Protein AF-A0A7C4T066-F1 (afdb_monomer_lite)

Structure (mmCIF, N/CA/C/O backbone):
data_AF-A0A7C4T066-F1
#
_entry.id   AF-A0A7C4T066-F1
#
loop_
_atom_site.group_PDB
_atom_site.id
_atom_site.type_symbol
_atom_site.label_atom_id
_atom_site.label_alt_id
_atom_site.label_comp_id
_atom_site.label_asym_id
_atom_site.label_entity_id
_atom_site.label_seq_id
_atom_site.pdbx_PDB_ins_code
_atom_site.Cartn_x
_atom_site.Cartn_y
_atom_site.Cartn_z
_atom_site.occupancy
_atom_site.B_iso_or_equiv
_atom_site.auth_seq_id
_atom_site.auth_comp_id
_atom_site.auth_asym_id
_atom_site.auth_atom_id
_atom_site.pdbx_PDB_model_num
ATOM 1 N N . MET A 1 1 ? 9.808 -22.667 -12.688 1.00 82.88 1 MET A N 1
ATOM 2 C CA . MET A 1 1 ? 8.478 -22.726 -12.038 1.00 82.88 1 MET A CA 1
ATOM 3 C C . MET A 1 1 ? 8.589 -22.394 -10.553 1.00 82.88 1 MET A C 1
ATOM 5 O O . MET A 1 1 ? 8.079 -21.355 -10.167 1.00 82.88 1 MET A O 1
ATOM 9 N N . LEU A 1 2 ? 9.329 -23.169 -9.747 1.00 93.06 2 LEU A N 1
ATOM 10 C CA . LEU A 1 2 ? 9.502 -22.881 -8.310 1.00 93.06 2 LEU A CA 1
ATOM 11 C C . LEU A 1 2 ? 10.137 -21.504 -8.022 1.00 93.06 2 LEU A C 1
ATOM 13 O O . LEU A 1 2 ? 9.656 -20.776 -7.161 1.00 93.06 2 LEU A O 1
ATOM 17 N N . SER A 1 3 ? 11.167 -21.116 -8.782 1.00 89.56 3 SER A N 1
ATOM 18 C CA . SER A 1 3 ? 11.826 -19.805 -8.658 1.00 89.56 3 SER A CA 1
ATOM 19 C C . SER A 1 3 ? 10.872 -18.626 -8.875 1.00 89.56 3 SER A C 1
ATOM 21 O O . SER A 1 3 ? 10.907 -17.664 -8.117 1.00 89.56 3 SER A O 1
ATOM 23 N N . PHE A 1 4 ? 9.987 -18.731 -9.869 1.00 91.25 4 PHE A N 1
ATOM 24 C CA . PHE A 1 4 ? 8.969 -17.724 -10.160 1.00 91.25 4 PHE A CA 1
ATOM 25 C C . PHE A 1 4 ? 7.966 -17.597 -9.012 1.00 91.25 4 PHE A C 1
ATOM 27 O O . PHE A 1 4 ? 7.742 -16.498 -8.528 1.00 91.25 4 PHE A O 1
ATOM 34 N N . MET A 1 5 ? 7.430 -18.716 -8.512 1.00 92.88 5 MET A N 1
ATOM 35 C CA . MET A 1 5 ? 6.486 -18.699 -7.386 1.00 92.88 5 MET A CA 1
ATOM 36 C C . MET A 1 5 ? 7.113 -18.082 -6.132 1.00 92.88 5 MET A C 1
ATOM 38 O O . MET A 1 5 ? 6.481 -17.265 -5.469 1.00 92.88 5 MET A O 1
ATOM 42 N N . MET A 1 6 ? 8.372 -18.426 -5.840 1.00 93.75 6 MET A N 1
ATOM 43 C CA . MET A 1 6 ? 9.122 -17.830 -4.732 1.00 93.75 6 MET A CA 1
ATOM 44 C C . MET A 1 6 ? 9.294 -16.319 -4.913 1.00 93.75 6 MET A C 1
ATOM 46 O O . MET A 1 6 ? 9.054 -15.568 -3.974 1.00 93.75 6 MET A O 1
ATOM 50 N N . GLN A 1 7 ? 9.659 -15.857 -6.112 1.00 89.44 7 GLN A N 1
ATOM 51 C CA . GLN A 1 7 ? 9.761 -14.425 -6.404 1.00 89.44 7 GLN A CA 1
ATOM 52 C C . GLN A 1 7 ? 8.419 -13.714 -6.252 1.00 89.44 7 GLN A C 1
ATOM 54 O O . GLN A 1 7 ? 8.369 -12.679 -5.598 1.00 89.44 7 GLN A O 1
ATOM 59 N N . THR A 1 8 ? 7.333 -14.274 -6.789 1.00 88.69 8 THR A N 1
ATOM 60 C CA . THR A 1 8 ? 5.991 -13.702 -6.637 1.00 88.69 8 THR A CA 1
ATOM 61 C C . THR A 1 8 ? 5.625 -13.566 -5.164 1.00 88.69 8 THR A C 1
ATOM 63 O O . THR A 1 8 ? 5.229 -12.488 -4.743 1.00 88.69 8 THR A O 1
ATOM 66 N N . VAL A 1 9 ? 5.833 -14.612 -4.357 1.00 90.62 9 VAL A N 1
ATOM 67 C CA . VAL A 1 9 ? 5.561 -14.566 -2.913 1.00 90.62 9 VAL A CA 1
ATOM 68 C C . VAL A 1 9 ? 6.396 -13.488 -2.226 1.00 90.62 9 VAL A C 1
ATOM 70 O O . VAL A 1 9 ? 5.839 -12.700 -1.470 1.00 90.62 9 VAL A O 1
ATOM 73 N N . LEU A 1 10 ? 7.703 -13.419 -2.495 1.00 89.75 10 LEU A N 1
ATOM 74 C CA . LEU A 1 10 ? 8.602 -12.448 -1.863 1.00 89.75 10 LEU A CA 1
ATOM 75 C C . LEU A 1 10 ? 8.262 -11.001 -2.245 1.00 89.75 10 LEU A C 1
ATOM 77 O O . LEU A 1 10 ? 8.218 -10.129 -1.377 1.00 89.75 10 LEU A O 1
ATOM 81 N N . ILE A 1 11 ? 7.984 -10.750 -3.526 1.00 85.94 11 ILE A N 1
ATOM 82 C CA . ILE A 1 11 ? 7.606 -9.424 -4.024 1.00 85.94 11 ILE A CA 1
ATOM 83 C C . ILE A 1 11 ? 6.249 -9.022 -3.437 1.00 85.94 11 ILE A C 1
ATOM 85 O O . ILE A 1 11 ? 6.131 -7.931 -2.882 1.00 85.94 11 ILE A O 1
ATOM 89 N N . SER A 1 12 ? 5.250 -9.909 -3.454 1.00 84.44 12 SER A N 1
ATOM 90 C CA . SER A 1 12 ? 3.942 -9.644 -2.845 1.00 84.44 12 SER A CA 1
ATOM 91 C C . SER A 1 12 ? 4.036 -9.416 -1.333 1.00 84.44 12 SER A C 1
ATOM 93 O O . SER A 1 12 ? 3.380 -8.510 -0.821 1.00 84.44 12 SER A O 1
ATOM 95 N N . LEU A 1 13 ? 4.881 -10.169 -0.616 1.00 83.06 13 LEU A N 1
ATOM 96 C CA . LEU A 1 13 ? 5.118 -9.952 0.816 1.00 83.06 13 LEU A CA 1
ATOM 97 C C . LEU A 1 13 ? 5.634 -8.536 1.086 1.00 83.06 13 LEU A C 1
ATOM 99 O O . LEU A 1 13 ? 5.164 -7.892 2.019 1.00 83.06 13 LEU A O 1
ATOM 103 N N . SER A 1 14 ? 6.566 -8.045 0.262 1.00 81.12 14 SER A N 1
ATOM 104 C CA . SER A 1 14 ? 7.140 -6.704 0.429 1.00 81.12 14 SER A CA 1
ATOM 105 C C . SER A 1 14 ? 6.083 -5.596 0.349 1.00 81.12 14 SER A C 1
ATOM 107 O O . SER A 1 14 ? 6.146 -4.641 1.119 1.00 81.12 14 SER A O 1
ATOM 109 N N . GLY A 1 15 ? 5.084 -5.756 -0.527 1.00 76.56 15 GLY A N 1
ATOM 110 C CA . GLY A 1 15 ? 3.983 -4.805 -0.674 1.00 76.56 15 GLY A CA 1
ATOM 111 C C . GLY A 1 15 ? 2.956 -4.911 0.455 1.00 76.56 15 GLY A C 1
ATOM 112 O O . GLY A 1 15 ? 2.585 -3.904 1.053 1.00 76.56 15 GLY A O 1
ATOM 113 N N . VAL A 1 16 ? 2.521 -6.132 0.790 1.00 76.31 16 VAL A N 1
ATOM 114 C CA . VAL A 1 16 ? 1.438 -6.371 1.767 1.00 76.31 16 VAL A CA 1
ATOM 115 C C . VAL A 1 16 ? 1.884 -6.133 3.212 1.00 76.31 16 VAL A C 1
ATOM 117 O O . VAL A 1 16 ? 1.076 -5.725 4.045 1.00 76.31 16 VAL A O 1
ATOM 120 N N . MET A 1 17 ? 3.157 -6.378 3.536 1.00 74.94 17 MET A N 1
ATOM 121 C CA . MET A 1 17 ? 3.663 -6.255 4.907 1.00 74.94 17 MET A CA 1
ATOM 122 C C . MET A 1 17 ? 4.050 -4.831 5.311 1.00 74.94 17 MET A C 1
ATOM 124 O O . MET A 1 17 ? 4.407 -4.634 6.468 1.00 74.94 17 MET A O 1
ATOM 128 N N . SER A 1 18 ? 3.975 -3.843 4.414 1.00 72.69 18 SER A N 1
ATOM 129 C CA . SER A 1 18 ? 4.257 -2.445 4.752 1.00 72.69 18 SER A CA 1
ATOM 130 C C . SER A 1 18 ? 3.141 -1.864 5.637 1.00 72.69 18 SER A C 1
ATOM 132 O O . SER A 1 18 ? 2.017 -1.668 5.158 1.00 72.69 18 SER A O 1
ATOM 134 N N . PRO A 1 19 ? 3.390 -1.602 6.937 1.00 67.56 19 PRO A N 1
ATOM 135 C CA . PRO A 1 19 ? 2.366 -1.058 7.813 1.00 67.56 19 PRO A CA 1
ATOM 136 C C . PRO A 1 19 ? 2.124 0.413 7.465 1.00 67.56 19 PRO A C 1
ATOM 138 O O . PRO A 1 19 ? 3.047 1.224 7.447 1.00 67.56 19 PRO A O 1
ATOM 141 N N . GLY A 1 20 ? 0.867 0.773 7.210 1.00 74.06 20 GLY A N 1
ATOM 142 C CA . GLY A 1 20 ? 0.500 2.142 6.853 1.00 74.06 20 GLY A CA 1
ATOM 143 C C . GLY A 1 20 ? -0.937 2.496 7.217 1.00 74.06 20 GLY A C 1
ATOM 144 O O . GLY A 1 20 ? -1.598 1.806 7.996 1.00 74.06 20 GLY A O 1
ATOM 145 N N . ALA A 1 21 ? -1.446 3.578 6.622 1.00 76.31 21 ALA A N 1
ATOM 146 C CA . ALA A 1 21 ? -2.792 4.078 6.899 1.00 76.31 21 ALA A CA 1
ATOM 147 C C . ALA A 1 21 ? -3.889 3.041 6.596 1.00 76.31 21 ALA A C 1
ATOM 149 O O . ALA A 1 21 ? -4.853 2.935 7.353 1.00 76.31 21 ALA A O 1
ATOM 150 N N . VAL A 1 22 ? -3.726 2.245 5.529 1.00 81.56 22 VAL A N 1
ATOM 151 C CA . VAL A 1 22 ? -4.659 1.159 5.183 1.00 81.56 22 VAL A CA 1
ATOM 152 C C . VAL A 1 22 ? -4.707 0.125 6.308 1.00 81.56 22 VAL A C 1
ATOM 154 O O . VAL A 1 22 ? -5.800 -0.176 6.769 1.00 81.56 22 VAL A O 1
ATOM 157 N N . THR A 1 23 ? -3.550 -0.328 6.809 1.00 82.50 23 THR A N 1
ATOM 158 C CA . THR A 1 23 ? -3.417 -1.282 7.928 1.00 82.50 23 THR A CA 1
ATOM 159 C C . THR A 1 23 ? -4.042 -0.757 9.225 1.00 82.50 23 THR A C 1
ATOM 161 O O . THR A 1 23 ? -4.749 -1.482 9.928 1.00 82.50 23 THR A O 1
ATOM 164 N N . ALA A 1 24 ? -3.822 0.523 9.542 1.00 81.31 24 ALA A N 1
ATOM 165 C CA . ALA A 1 24 ? -4.426 1.166 10.708 1.00 81.31 24 ALA A CA 1
ATOM 166 C C . ALA A 1 24 ? -5.958 1.247 10.580 1.00 81.31 24 ALA A C 1
ATOM 168 O O . ALA A 1 24 ? -6.689 0.942 11.525 1.00 81.31 24 ALA A O 1
ATOM 169 N N . ALA A 1 25 ? -6.462 1.599 9.395 1.00 79.94 25 ALA A N 1
ATOM 170 C CA . ALA A 1 25 ? -7.892 1.654 9.128 1.00 79.94 25 ALA A CA 1
ATOM 171 C C . ALA A 1 25 ? -8.560 0.273 9.195 1.00 79.94 25 ALA A C 1
ATOM 173 O O . ALA A 1 25 ? -9.675 0.167 9.716 1.00 79.94 25 ALA A O 1
ATOM 174 N N . THR A 1 26 ? -7.889 -0.788 8.734 1.00 84.88 26 THR A N 1
ATOM 175 C CA . THR A 1 26 ? -8.388 -2.164 8.863 1.00 84.88 26 THR A CA 1
ATOM 176 C C . THR A 1 26 ? -8.512 -2.604 10.309 1.00 84.88 26 THR A C 1
ATOM 178 O O . THR A 1 26 ? -9.521 -3.213 10.653 1.00 84.88 26 THR A O 1
ATOM 181 N N . LEU A 1 27 ? -7.541 -2.274 11.164 1.00 82.94 27 LEU A N 1
ATOM 182 C CA . LEU A 1 27 ? -7.606 -2.570 12.598 1.00 82.94 27 LEU A CA 1
ATOM 183 C C . LEU A 1 27 ? -8.785 -1.849 13.266 1.00 82.94 27 LEU A C 1
ATOM 185 O O . LEU A 1 27 ? -9.594 -2.474 13.953 1.00 82.94 27 LEU A O 1
ATOM 189 N N . VAL A 1 28 ? -8.929 -0.546 13.011 1.00 79.56 28 VAL A N 1
ATOM 190 C CA . VAL A 1 28 ? -9.977 0.281 13.629 1.00 79.56 28 VAL A CA 1
ATOM 191 C C . VAL A 1 28 ? -11.378 -0.128 13.169 1.00 79.56 28 VAL A C 1
ATOM 193 O O . VAL A 1 28 ? -12.291 -0.247 13.987 1.00 79.56 28 VAL A O 1
ATOM 196 N N . GLN A 1 29 ? -11.582 -0.345 11.868 1.00 81.56 29 GLN A N 1
ATOM 197 C CA . GLN A 1 29 ? -12.897 -0.732 11.347 1.00 81.56 29 GLN A CA 1
ATOM 198 C C . GLN A 1 29 ? -13.190 -2.220 11.542 1.00 81.56 29 GLN A C 1
ATOM 200 O O . GLN A 1 29 ? -14.351 -2.585 11.724 1.00 81.56 29 GLN A O 1
ATOM 205 N N . GLY A 1 30 ? -12.161 -3.069 11.581 1.00 84.56 30 GLY A N 1
ATOM 206 C CA . GLY A 1 30 ? -12.269 -4.494 11.896 1.00 84.56 30 GLY A CA 1
ATOM 207 C C . GLY A 1 30 ? -12.834 -4.747 13.291 1.00 84.56 30 GLY A C 1
ATOM 208 O O . GLY A 1 30 ? -13.663 -5.638 13.459 1.00 84.56 30 GLY A O 1
ATOM 209 N N . GLY A 1 31 ? -12.481 -3.899 14.264 1.00 80.81 31 GLY A N 1
ATOM 210 C CA . GLY A 1 31 ? -13.064 -3.936 15.609 1.00 80.81 31 GLY A CA 1
ATOM 211 C C . GLY A 1 31 ? -14.566 -3.618 15.654 1.00 80.81 31 GLY A C 1
ATOM 212 O O . GLY A 1 31 ? -15.244 -4.008 16.599 1.00 80.81 31 GLY A O 1
ATOM 213 N N . LYS A 1 32 ? -15.106 -2.941 14.631 1.00 79.25 32 LYS A N 1
ATOM 214 C CA . LYS A 1 32 ? -16.540 -2.612 14.515 1.00 79.25 32 LYS A CA 1
ATOM 215 C C . LYS A 1 32 ? -17.298 -3.574 13.600 1.00 79.25 32 LYS A C 1
ATOM 217 O O . LYS A 1 32 ? -18.487 -3.797 13.794 1.00 79.25 32 LYS A O 1
ATOM 222 N N . ASN A 1 33 ? -16.634 -4.119 12.583 1.00 81.75 33 ASN A N 1
ATOM 223 C CA . ASN A 1 33 ? -17.221 -5.038 11.617 1.00 81.75 33 ASN A CA 1
ATOM 224 C C . ASN A 1 33 ? -16.186 -6.081 11.182 1.00 81.75 33 ASN A C 1
ATOM 226 O O . ASN A 1 33 ? -15.184 -5.747 10.550 1.00 81.75 33 ASN A O 1
ATOM 230 N N . ARG A 1 34 ? -16.489 -7.364 11.421 1.00 88.19 34 ARG A N 1
ATOM 231 C CA . ARG A 1 34 ? -15.623 -8.505 11.071 1.00 88.19 34 ARG A CA 1
ATOM 232 C C . ARG A 1 34 ? -15.218 -8.569 9.593 1.00 88.19 34 ARG A C 1
ATOM 234 O O . ARG A 1 34 ? -14.219 -9.196 9.265 1.00 88.19 34 ARG A O 1
ATOM 241 N N . TRP A 1 35 ? -16.000 -7.959 8.702 1.00 89.56 35 TRP A N 1
ATOM 242 C CA . TRP A 1 35 ? -15.760 -7.957 7.259 1.00 89.56 35 TRP A CA 1
ATOM 243 C C . TRP A 1 35 ? -15.087 -6.680 6.755 1.00 89.56 35 TRP A C 1
ATOM 245 O O . TRP A 1 35 ? -14.822 -6.571 5.560 1.00 89.56 35 TRP A O 1
ATOM 255 N N . ALA A 1 36 ? -14.805 -5.705 7.627 1.00 86.94 36 ALA A N 1
ATOM 256 C CA . ALA A 1 36 ? -14.243 -4.419 7.219 1.00 86.94 36 ALA A CA 1
ATOM 257 C C . ALA A 1 36 ? -12.949 -4.571 6.410 1.00 86.94 36 ALA A C 1
ATOM 259 O O . ALA A 1 36 ? -12.759 -3.843 5.444 1.00 86.94 36 ALA A O 1
ATOM 260 N N . GLY A 1 37 ? -12.104 -5.554 6.739 1.00 87.94 37 GLY A N 1
ATOM 261 C CA . GLY A 1 37 ? -10.888 -5.823 5.971 1.00 87.94 37 GLY A CA 1
ATOM 262 C C . GLY A 1 37 ? -11.133 -6.298 4.546 1.00 87.94 37 GLY A C 1
ATOM 263 O O . GLY A 1 37 ? -10.483 -5.798 3.635 1.00 87.94 37 GLY A O 1
ATOM 264 N N . ALA A 1 38 ? -12.117 -7.171 4.327 1.00 92.69 38 ALA A N 1
ATOM 265 C CA . ALA A 1 38 ? -12.500 -7.588 2.977 1.00 92.69 38 ALA A CA 1
ATOM 266 C C . ALA A 1 38 ? -13.021 -6.391 2.164 1.00 92.69 38 ALA A C 1
ATOM 268 O O . ALA A 1 38 ? -12.636 -6.188 1.016 1.00 92.69 38 ALA A O 1
ATOM 269 N N . TRP A 1 39 ? -13.848 -5.550 2.785 1.00 92.69 39 TRP A N 1
ATOM 270 C CA . TRP A 1 39 ? -14.380 -4.351 2.142 1.00 92.69 39 TRP A CA 1
ATOM 271 C C . TRP A 1 39 ? -13.298 -3.302 1.839 1.00 92.69 39 TRP A C 1
ATOM 273 O O . TRP A 1 39 ? -13.320 -2.703 0.767 1.00 92.69 39 TRP A O 1
ATOM 283 N N . ILE A 1 40 ? -12.324 -3.108 2.733 1.00 90.19 40 ILE A N 1
ATOM 284 C CA . ILE A 1 40 ? -11.157 -2.244 2.492 1.00 90.19 40 ILE A CA 1
ATOM 285 C C . ILE A 1 40 ? -10.307 -2.796 1.344 1.00 90.19 40 ILE A C 1
ATOM 287 O O . ILE A 1 40 ? -9.900 -2.022 0.481 1.00 90.19 40 ILE A O 1
ATOM 291 N N . ALA A 1 41 ? -10.093 -4.114 1.286 1.00 90.88 41 ALA A N 1
ATOM 292 C CA . ALA A 1 41 ? -9.354 -4.758 0.201 1.00 90.88 41 ALA A CA 1
ATOM 293 C C . ALA A 1 41 ? -10.037 -4.564 -1.162 1.00 90.88 41 ALA A C 1
ATOM 295 O O . ALA A 1 41 ? -9.365 -4.266 -2.144 1.00 90.88 41 ALA A O 1
ATOM 296 N N . ILE A 1 42 ? -11.371 -4.638 -1.222 1.00 93.75 42 ILE A N 1
ATOM 297 C CA . ILE A 1 42 ? -12.126 -4.306 -2.441 1.00 93.75 42 ILE A CA 1
ATOM 298 C C . ILE A 1 42 ? -11.872 -2.848 -2.846 1.00 93.75 42 ILE A C 1
ATOM 300 O O . ILE A 1 42 ? -11.580 -2.571 -4.005 1.00 93.75 42 ILE A O 1
ATOM 304 N N . GLY A 1 43 ? -11.937 -1.915 -1.891 1.00 90.56 43 GLY A N 1
ATOM 305 C CA . GLY A 1 43 ? -11.633 -0.502 -2.129 1.00 90.56 43 GLY A CA 1
ATOM 306 C C . GLY A 1 43 ? -10.221 -0.262 -2.666 1.00 90.56 43 GLY A C 1
ATOM 307 O O . GLY A 1 43 ? -10.045 0.509 -3.606 1.00 90.56 43 GLY A O 1
ATOM 308 N N . HIS A 1 44 ? -9.231 -0.945 -2.088 1.00 91.56 44 HIS A N 1
ATOM 309 C CA . HIS A 1 44 ? -7.840 -0.934 -2.540 1.00 91.56 44 HIS A CA 1
ATOM 310 C C . HIS A 1 44 ? -7.714 -1.443 -3.982 1.00 91.56 44 HIS A C 1
ATOM 312 O O . HIS A 1 44 ? -7.168 -0.745 -4.836 1.00 91.56 44 HIS A O 1
ATOM 318 N N . GLY A 1 45 ? -8.319 -2.598 -4.276 1.00 90.69 45 GLY A N 1
ATOM 319 C CA . GLY A 1 45 ? -8.309 -3.213 -5.604 1.00 90.69 45 GLY A CA 1
ATOM 320 C C . GLY A 1 45 ? -8.914 -2.326 -6.697 1.00 90.69 45 GLY A C 1
ATOM 321 O O . GLY A 1 45 ? -8.438 -2.336 -7.828 1.00 90.69 45 GLY A O 1
ATOM 322 N N . ILE A 1 46 ? -9.916 -1.498 -6.373 1.00 93.75 46 ILE A N 1
ATOM 323 C CA . ILE A 1 46 ? -10.492 -0.543 -7.338 1.00 93.75 46 ILE A CA 1
ATOM 324 C C . ILE A 1 46 ? -9.466 0.507 -7.791 1.00 93.75 46 ILE A C 1
ATOM 326 O O . ILE A 1 46 ? -9.558 0.987 -8.915 1.00 93.75 46 ILE A O 1
ATOM 330 N N . VAL A 1 47 ? -8.496 0.871 -6.949 1.00 90.12 47 VAL A N 1
ATOM 331 C CA . VAL A 1 47 ? -7.406 1.791 -7.324 1.00 90.12 47 VAL A CA 1
ATOM 332 C C . VAL A 1 47 ? -6.271 1.038 -8.010 1.00 90.12 47 VAL A C 1
ATOM 334 O O . VAL A 1 47 ? -5.709 1.513 -8.995 1.00 90.12 47 VAL A O 1
ATOM 337 N N . GLU A 1 48 ? -5.954 -0.148 -7.502 1.00 90.12 48 GLU A N 1
ATOM 338 C CA . GLU A 1 48 ? -4.856 -0.980 -7.983 1.00 90.12 48 GLU A CA 1
ATOM 339 C C . GLU A 1 48 ? -5.079 -1.483 -9.416 1.00 90.12 48 GLU A C 1
ATOM 341 O O . GLU A 1 48 ? -4.183 -1.385 -10.249 1.00 90.12 48 GLU A O 1
ATOM 346 N N . ILE A 1 49 ? -6.279 -1.967 -9.747 1.00 91.19 49 ILE A N 1
ATOM 347 C CA . ILE A 1 49 ? -6.565 -2.54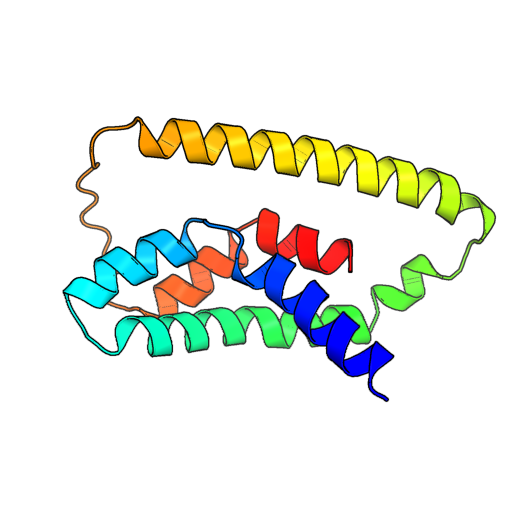7 -11.066 1.00 91.19 49 ILE A CA 1
ATOM 348 C C . ILE A 1 49 ? -6.362 -1.518 -12.199 1.00 91.19 49 ILE A C 1
ATOM 350 O O . ILE A 1 49 ? -5.604 -1.812 -13.126 1.00 91.19 49 ILE A O 1
ATOM 354 N N . PRO A 1 50 ? -6.951 -0.303 -12.161 1.00 87.50 50 PRO A N 1
ATOM 355 C CA . PRO A 1 50 ? -6.669 0.732 -13.156 1.00 87.50 50 PRO A CA 1
ATOM 356 C C . PRO A 1 50 ? -5.190 1.121 -13.227 1.00 87.50 50 PRO A C 1
ATOM 358 O O . PRO A 1 50 ? -4.680 1.343 -14.325 1.00 87.50 50 PRO A O 1
ATOM 361 N N . LEU A 1 51 ? -4.495 1.181 -12.084 1.00 84.38 51 LEU A N 1
ATOM 362 C CA . LEU A 1 51 ? -3.063 1.481 -12.035 1.00 84.38 51 LEU A CA 1
ATOM 363 C C . LEU A 1 51 ? -2.250 0.427 -12.799 1.00 84.38 51 LEU A C 1
ATOM 365 O O . LEU A 1 51 ? -1.415 0.788 -13.624 1.00 84.38 51 LEU A O 1
ATOM 369 N N . ILE A 1 52 ? -2.548 -0.861 -12.605 1.00 86.31 52 ILE A N 1
ATOM 370 C CA . ILE A 1 52 ? -1.925 -1.963 -13.350 1.00 86.31 52 ILE A CA 1
ATOM 371 C C . ILE A 1 52 ? -2.140 -1.790 -14.859 1.00 86.31 52 ILE A C 1
ATOM 373 O O . ILE A 1 52 ? -1.183 -1.868 -15.631 1.00 86.31 52 ILE A O 1
ATOM 377 N N . PHE A 1 53 ? -3.372 -1.510 -15.298 1.00 84.50 53 PHE A N 1
ATOM 378 C CA . PHE A 1 53 ? -3.658 -1.279 -16.719 1.00 84.50 53 PHE A CA 1
ATOM 379 C C . PHE A 1 53 ? -2.878 -0.083 -17.281 1.00 84.50 53 PHE A C 1
ATOM 381 O O . PHE A 1 53 ? -2.328 -0.183 -18.376 1.00 84.50 53 PHE A O 1
ATOM 388 N N . LEU A 1 54 ? -2.774 1.021 -16.536 1.00 82.56 54 LEU A N 1
ATOM 389 C CA . LEU A 1 54 ? -1.986 2.192 -16.940 1.00 82.56 54 LEU A CA 1
ATOM 390 C C . LEU A 1 54 ? -0.491 1.868 -17.089 1.00 82.56 54 LEU A C 1
ATOM 392 O O . LEU A 1 54 ? 0.144 2.305 -18.053 1.00 82.56 54 LEU A O 1
ATOM 396 N N . LEU A 1 55 ? 0.070 1.076 -16.170 1.00 78.19 55 LEU A N 1
ATOM 397 C CA . LEU A 1 55 ? 1.467 0.639 -16.234 1.00 78.19 55 LEU A CA 1
ATOM 398 C C . LEU A 1 55 ? 1.725 -0.254 -17.457 1.00 78.19 55 LEU A C 1
ATOM 400 O O . LEU A 1 55 ? 2.720 -0.054 -18.160 1.00 78.19 55 LEU A O 1
ATOM 404 N N . ILE A 1 56 ? 0.805 -1.179 -17.751 1.00 76.94 56 ILE A N 1
ATOM 405 C CA . ILE A 1 56 ? 0.885 -2.088 -18.905 1.00 76.94 56 ILE A CA 1
ATOM 406 C C . ILE A 1 56 ? 0.742 -1.330 -20.237 1.00 76.94 56 ILE A C 1
ATOM 408 O O . ILE A 1 56 ? 1.469 -1.626 -21.183 1.00 76.94 56 ILE A O 1
ATOM 412 N N . LEU A 1 57 ? -0.179 -0.362 -20.329 1.00 71.62 57 LEU A N 1
ATOM 413 C CA . LEU A 1 57 ? -0.566 0.281 -21.593 1.00 71.62 57 LEU A CA 1
ATOM 414 C C . LEU A 1 57 ? 0.388 1.378 -22.093 1.00 71.62 57 LEU A C 1
ATOM 416 O O . LEU A 1 57 ? 0.284 1.758 -23.258 1.00 71.62 57 LEU A O 1
ATOM 420 N N . GLY A 1 58 ? 1.315 1.900 -21.284 1.00 61.12 58 GLY A N 1
ATOM 421 C CA . GLY A 1 58 ? 2.174 2.981 -21.792 1.00 61.12 58 GLY A CA 1
ATOM 422 C C . GLY A 1 58 ? 3.297 3.507 -20.907 1.00 61.12 58 GLY A C 1
ATOM 423 O O . GLY A 1 58 ? 4.211 4.142 -21.431 1.00 61.12 58 GLY A O 1
ATOM 424 N N . LEU A 1 59 ? 3.310 3.239 -19.598 1.00 53.03 59 LEU A N 1
ATOM 425 C CA . LEU A 1 59 ? 4.426 3.712 -18.767 1.00 53.03 59 LEU A CA 1
ATOM 426 C C . LEU A 1 59 ? 5.679 2.831 -18.925 1.00 53.03 59 LEU A C 1
ATOM 428 O O . LEU A 1 59 ? 6.801 3.333 -18.891 1.00 53.03 59 LEU A O 1
ATOM 432 N N . GLY A 1 60 ? 5.501 1.534 -19.202 1.00 52.62 60 GLY A N 1
ATOM 433 C CA . GLY A 1 60 ? 6.609 0.604 -19.453 1.00 52.62 60 GLY A CA 1
ATOM 434 C C . GLY A 1 60 ? 7.353 0.814 -20.783 1.00 52.62 60 GLY A C 1
ATOM 435 O O . GLY A 1 60 ? 8.508 0.403 -20.906 1.00 52.62 60 GLY A O 1
ATOM 436 N N . THR A 1 61 ? 6.732 1.452 -21.781 1.00 50.91 61 THR A N 1
ATOM 437 C CA . THR A 1 61 ? 7.341 1.730 -23.098 1.00 50.91 61 THR A CA 1
ATOM 438 C C . THR A 1 61 ? 8.093 3.060 -23.134 1.00 50.91 61 THR A C 1
ATOM 440 O O . THR A 1 61 ? 9.143 3.129 -23.773 1.00 50.91 61 THR A O 1
ATOM 443 N N . LEU A 1 62 ? 7.650 4.075 -22.382 1.00 51.22 62 LEU A N 1
ATOM 444 C CA . LEU A 1 62 ? 8.389 5.337 -22.212 1.00 51.22 62 LEU A CA 1
ATOM 445 C C . LEU A 1 62 ? 9.742 5.146 -21.496 1.00 51.22 62 LEU A C 1
ATOM 447 O O . LEU A 1 62 ? 10.672 5.912 -21.725 1.00 51.22 62 LEU A O 1
ATOM 451 N N . LEU A 1 63 ? 9.883 4.087 -20.690 1.00 51.25 63 LEU A N 1
ATOM 452 C CA . LEU A 1 63 ? 11.107 3.751 -19.948 1.00 51.25 63 LEU A CA 1
ATOM 453 C C . LEU A 1 63 ? 12.133 2.914 -20.742 1.00 51.25 63 LEU A C 1
ATOM 455 O O . LEU A 1 63 ? 13.250 2.715 -20.267 1.00 51.25 63 LEU A O 1
ATOM 459 N N . LYS A 1 64 ? 11.783 2.394 -21.929 1.00 49.91 64 LYS A N 1
ATOM 460 C CA . LYS A 1 64 ? 12.613 1.425 -22.679 1.00 49.91 64 LYS A CA 1
ATOM 461 C C . LYS A 1 64 ? 13.384 1.998 -23.870 1.00 49.91 64 LYS A C 1
ATOM 463 O O . LYS A 1 64 ? 14.182 1.276 -24.458 1.00 49.91 64 LYS A O 1
ATOM 468 N N . THR A 1 65 ? 13.177 3.256 -24.250 1.00 51.19 65 THR A N 1
ATOM 469 C CA . THR A 1 65 ? 13.691 3.776 -25.531 1.00 51.19 65 THR A CA 1
ATOM 470 C C . THR A 1 65 ? 15.127 4.313 -25.495 1.00 51.19 65 THR A C 1
ATOM 472 O O . THR A 1 65 ? 15.680 4.538 -26.565 1.00 51.19 65 THR A O 1
ATOM 475 N N . HIS A 1 66 ? 15.767 4.489 -24.327 1.00 47.69 66 HIS A N 1
ATOM 476 C CA . HIS A 1 66 ? 17.107 5.104 -24.235 1.00 47.69 66 HIS A CA 1
ATOM 477 C C . HIS A 1 66 ? 18.039 4.365 -23.245 1.00 47.69 66 HIS A C 1
ATOM 479 O O . HIS A 1 66 ? 18.020 4.674 -22.053 1.00 47.69 66 HIS A O 1
ATOM 485 N N . PRO A 1 67 ? 18.873 3.412 -23.707 1.00 51.06 67 PRO A N 1
ATOM 486 C CA . PRO A 1 67 ? 19.741 2.571 -22.867 1.00 51.06 67 PRO A CA 1
ATOM 487 C C . PRO A 1 67 ? 20.700 3.336 -21.937 1.00 51.06 67 PRO A C 1
ATOM 489 O O . PRO A 1 67 ? 20.936 2.894 -20.814 1.00 51.06 67 PRO A O 1
ATOM 492 N N . ASP A 1 68 ? 21.182 4.510 -22.351 1.00 49.47 68 ASP A N 1
ATOM 493 C CA . ASP A 1 68 ? 22.194 5.279 -21.607 1.00 49.47 68 ASP A CA 1
ATOM 494 C C . ASP A 1 68 ? 21.596 6.185 -20.513 1.00 49.47 68 ASP A C 1
ATOM 496 O O . ASP A 1 68 ? 22.246 6.488 -19.512 1.00 49.47 68 ASP A O 1
ATOM 500 N N . ALA A 1 69 ? 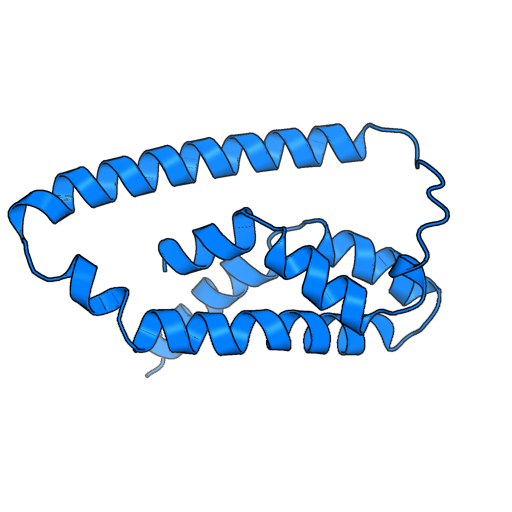20.316 6.557 -20.637 1.00 49.66 69 ALA A N 1
ATOM 501 C CA . ALA A 1 69 ? 19.585 7.325 -19.623 1.00 49.66 69 ALA A CA 1
ATOM 502 C C . ALA A 1 69 ? 19.062 6.442 -18.470 1.00 49.66 69 ALA A C 1
ATOM 504 O O . ALA A 1 69 ? 18.732 6.939 -17.391 1.00 49.66 69 ALA A O 1
ATOM 505 N N . ILE A 1 70 ? 19.005 5.122 -18.678 1.00 51.25 70 ILE A N 1
ATOM 506 C CA . ILE A 1 70 ? 18.428 4.150 -17.741 1.00 51.25 70 ILE A CA 1
ATOM 507 C C . ILE A 1 70 ? 19.303 3.954 -16.498 1.00 51.25 70 ILE A C 1
ATOM 509 O O . ILE A 1 70 ? 18.760 3.771 -15.410 1.00 51.25 70 ILE A O 1
ATOM 513 N N . THR A 1 71 ? 20.632 4.021 -16.604 1.00 52.22 71 THR A N 1
ATOM 514 C CA . THR A 1 71 ? 21.515 3.822 -15.439 1.00 52.22 71 THR A CA 1
ATOM 515 C C . THR A 1 71 ? 21.415 4.994 -14.465 1.00 52.22 71 THR A C 1
ATOM 517 O O . THR A 1 71 ? 21.224 4.791 -13.268 1.00 52.22 71 THR A O 1
ATOM 520 N N . VAL A 1 72 ? 21.447 6.228 -14.977 1.00 54.47 72 VAL A N 1
ATOM 521 C CA . VAL A 1 72 ? 21.310 7.440 -14.155 1.00 54.47 72 VAL A CA 1
ATOM 522 C C . VAL A 1 72 ? 19.867 7.604 -13.669 1.00 54.47 72 VAL A C 1
ATOM 524 O O . VAL A 1 72 ? 19.649 7.878 -12.492 1.00 54.47 72 VAL A O 1
ATOM 527 N N . GLY A 1 73 ? 18.874 7.339 -14.526 1.00 56.16 73 GLY A N 1
ATOM 528 C CA . GLY A 1 73 ? 17.456 7.383 -14.167 1.00 56.16 73 GLY A CA 1
ATOM 5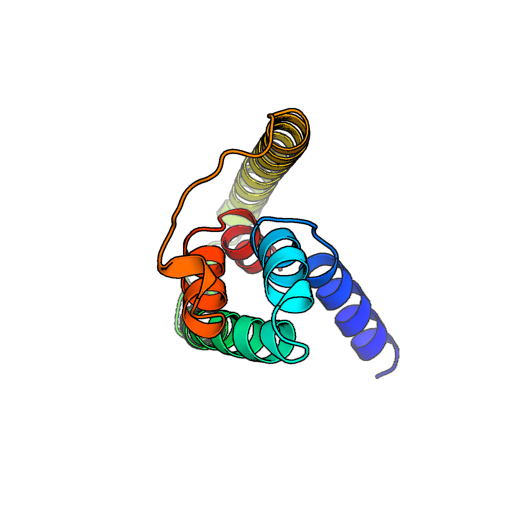29 C C . GLY A 1 73 ? 17.086 6.386 -13.068 1.00 56.16 73 GLY A C 1
ATOM 530 O O . GLY A 1 73 ? 16.423 6.766 -12.110 1.00 56.16 73 GLY A O 1
ATOM 531 N N . LYS A 1 74 ? 17.573 5.139 -13.130 1.00 55.78 74 LYS A N 1
ATOM 532 C CA . LYS A 1 74 ? 17.351 4.136 -12.072 1.00 55.78 74 LYS A CA 1
ATOM 533 C C . LYS A 1 74 ? 18.019 4.512 -10.755 1.00 55.78 74 LYS A C 1
ATOM 535 O O . LYS A 1 74 ? 17.420 4.297 -9.707 1.00 55.78 74 LYS A O 1
ATOM 540 N N . ILE A 1 75 ? 19.225 5.084 -10.791 1.00 63.16 75 ILE A N 1
ATOM 541 C CA . ILE A 1 75 ? 19.908 5.555 -9.578 1.00 63.16 75 ILE A CA 1
ATOM 542 C C . ILE A 1 75 ? 19.136 6.725 -8.964 1.00 63.16 75 ILE A C 1
ATOM 544 O O . ILE A 1 75 ? 18.889 6.713 -7.767 1.00 63.16 75 ILE A O 1
ATOM 548 N N . ILE A 1 76 ? 18.692 7.695 -9.766 1.00 65.56 76 ILE A N 1
ATOM 549 C CA . ILE A 1 76 ? 17.925 8.850 -9.282 1.00 65.56 76 ILE A CA 1
ATOM 550 C C . ILE A 1 76 ? 16.560 8.414 -8.738 1.00 65.56 76 ILE A C 1
ATOM 552 O O . ILE A 1 76 ? 16.202 8.800 -7.630 1.00 65.56 76 ILE A O 1
ATOM 556 N N . ILE A 1 77 ? 15.819 7.576 -9.466 1.00 60.69 77 ILE A N 1
ATOM 557 C CA . ILE A 1 77 ? 14.520 7.048 -9.022 1.00 60.69 77 ILE A CA 1
ATOM 558 C C . ILE A 1 77 ? 14.695 6.194 -7.765 1.00 60.69 77 ILE A C 1
ATOM 560 O O . ILE A 1 77 ? 13.932 6.351 -6.818 1.00 60.69 77 ILE A O 1
ATOM 564 N N . GLY A 1 78 ? 15.720 5.341 -7.711 1.00 59.78 78 GLY A N 1
ATOM 565 C CA . GLY A 1 78 ? 16.030 4.526 -6.538 1.00 59.78 78 GLY A CA 1
ATOM 566 C C . GLY A 1 78 ? 16.448 5.363 -5.328 1.00 59.78 78 GLY A C 1
ATOM 567 O O . GLY A 1 78 ? 16.036 5.069 -4.210 1.00 59.78 78 GLY A O 1
ATOM 568 N N . PHE A 1 79 ? 17.210 6.438 -5.533 1.00 73.50 79 PHE A N 1
ATOM 569 C CA . PHE A 1 79 ? 17.659 7.330 -4.464 1.00 73.50 79 PHE A CA 1
ATOM 570 C C . PHE A 1 79 ? 16.520 8.211 -3.942 1.00 73.50 79 PHE A C 1
ATOM 572 O O . PHE A 1 79 ? 16.326 8.308 -2.733 1.00 73.50 79 PHE A O 1
ATOM 579 N N . ILE A 1 80 ? 15.721 8.801 -4.838 1.00 66.12 80 ILE A N 1
ATOM 580 C CA . ILE A 1 80 ? 14.523 9.574 -4.481 1.00 66.12 80 ILE A CA 1
ATOM 581 C C . ILE A 1 80 ? 13.496 8.661 -3.814 1.00 66.12 80 ILE A C 1
ATOM 583 O O . ILE A 1 80 ? 12.976 9.007 -2.758 1.00 66.12 80 ILE A O 1
ATOM 587 N N . GLY A 1 81 ? 13.251 7.478 -4.380 1.00 56.97 81 GLY A N 1
ATOM 588 C CA . GLY A 1 81 ? 12.385 6.456 -3.802 1.00 56.97 81 GLY A CA 1
ATOM 589 C C . GLY A 1 81 ? 12.862 6.042 -2.412 1.00 56.97 81 GLY A C 1
ATOM 590 O O . GLY A 1 81 ? 12.085 6.097 -1.468 1.00 56.97 81 GLY A O 1
ATOM 591 N N . GLY A 1 82 ? 14.148 5.731 -2.241 1.00 63.97 82 GLY A N 1
ATOM 592 C CA . GLY A 1 82 ? 14.738 5.377 -0.949 1.00 63.97 82 GLY A CA 1
ATOM 593 C C . GLY A 1 82 ? 14.638 6.494 0.094 1.00 63.97 82 GLY A C 1
ATOM 594 O O . GLY A 1 82 ? 14.226 6.246 1.226 1.00 63.97 82 GLY A O 1
ATOM 595 N N . LEU A 1 83 ? 14.941 7.740 -0.282 1.00 71.88 83 LEU A N 1
ATOM 596 C CA . LEU A 1 83 ? 14.804 8.899 0.605 1.00 71.88 83 LEU A CA 1
ATOM 597 C C . LEU A 1 83 ? 13.340 9.126 1.003 1.00 71.88 83 LEU A C 1
ATOM 599 O O . LEU A 1 83 ? 13.035 9.427 2.158 1.00 71.88 83 LEU A O 1
ATOM 603 N N . PHE A 1 84 ? 12.427 8.930 0.055 1.00 59.72 84 PHE A N 1
ATOM 604 C CA . PHE A 1 84 ? 10.999 9.022 0.292 1.00 59.72 84 PHE A CA 1
ATOM 605 C C . PHE A 1 84 ? 10.496 7.907 1.218 1.00 59.72 84 PHE A C 1
ATOM 607 O O . PHE A 1 84 ? 9.725 8.178 2.134 1.00 59.72 84 PHE A O 1
ATOM 614 N N . LEU A 1 85 ? 10.991 6.675 1.068 1.00 60.34 85 LEU A N 1
ATOM 615 C CA . LEU A 1 85 ? 10.700 5.568 1.984 1.00 60.34 85 LEU A CA 1
ATOM 616 C C . LEU A 1 85 ? 11.165 5.869 3.415 1.00 60.34 85 LEU A C 1
ATOM 618 O O . LEU A 1 85 ? 10.418 5.628 4.363 1.00 60.34 85 LEU A O 1
ATOM 622 N N . ILE A 1 86 ? 12.356 6.453 3.581 1.00 72.19 86 ILE A N 1
ATOM 623 C CA . ILE A 1 86 ? 12.856 6.904 4.890 1.00 72.19 86 ILE A CA 1
ATOM 624 C C . ILE A 1 86 ? 11.934 7.984 5.473 1.00 72.19 86 ILE A C 1
ATOM 626 O O . ILE A 1 86 ? 11.553 7.905 6.642 1.00 72.19 86 ILE A O 1
ATOM 630 N N . TYR A 1 87 ? 11.527 8.965 4.663 1.00 70.69 87 TYR A N 1
ATOM 631 C CA . TYR A 1 87 ? 10.597 10.019 5.075 1.00 70.69 87 TYR A CA 1
ATOM 632 C C . TYR A 1 87 ? 9.251 9.454 5.555 1.00 70.69 87 TYR A C 1
ATOM 634 O O . TYR A 1 87 ? 8.773 9.830 6.628 1.00 70.69 87 TYR A O 1
ATOM 642 N N . LEU A 1 88 ? 8.666 8.509 4.813 1.00 56.81 88 LEU A N 1
ATOM 643 C CA . LEU A 1 88 ? 7.416 7.853 5.204 1.00 56.81 88 LEU A CA 1
ATOM 644 C C . LEU A 1 88 ? 7.566 7.017 6.477 1.00 56.81 88 LEU A C 1
ATOM 646 O O . LEU A 1 88 ? 6.670 7.036 7.323 1.00 56.81 88 LEU A O 1
ATOM 650 N N . GLY A 1 89 ? 8.696 6.326 6.650 1.00 59.75 89 GLY A N 1
ATOM 651 C CA . GLY A 1 89 ? 9.005 5.600 7.882 1.00 59.75 89 GLY A CA 1
ATOM 652 C C . GLY A 1 89 ? 9.032 6.529 9.099 1.00 59.75 89 GLY A C 1
ATOM 653 O O . GLY A 1 89 ? 8.376 6.261 10.106 1.00 59.75 89 GLY A O 1
ATOM 654 N N . ILE A 1 90 ? 9.705 7.679 8.978 1.00 72.75 90 ILE A N 1
ATOM 655 C CA . ILE A 1 90 ? 9.757 8.707 10.029 1.00 72.75 90 ILE A CA 1
ATOM 656 C C . ILE A 1 90 ? 8.361 9.274 10.318 1.00 72.75 90 ILE A C 1
ATOM 658 O O . ILE A 1 90 ? 7.991 9.425 11.483 1.00 72.75 90 ILE A O 1
ATOM 662 N N . MET A 1 91 ? 7.576 9.586 9.282 1.00 59.88 91 MET A N 1
ATOM 663 C CA . MET A 1 91 ? 6.212 10.097 9.442 1.00 59.88 91 MET A CA 1
ATOM 664 C C . MET A 1 91 ? 5.330 9.093 10.192 1.00 59.88 91 MET A C 1
ATOM 666 O O . MET A 1 91 ? 4.640 9.469 11.133 1.00 59.88 91 MET A O 1
ATOM 670 N N . THR A 1 92 ? 5.431 7.811 9.848 1.00 58.69 92 THR A N 1
ATOM 671 C CA . THR A 1 92 ? 4.656 6.729 10.468 1.00 58.69 92 THR A CA 1
ATOM 672 C C . THR A 1 92 ? 4.995 6.570 11.955 1.00 58.69 92 THR A C 1
ATOM 674 O O . THR A 1 92 ? 4.092 6.491 12.786 1.00 58.69 92 THR A O 1
ATOM 677 N N . ILE A 1 93 ? 6.281 6.624 12.325 1.00 70.62 93 ILE A N 1
ATOM 678 C CA . ILE A 1 93 ? 6.726 6.610 13.733 1.00 70.62 93 ILE A CA 1
ATOM 679 C C . ILE A 1 93 ? 6.222 7.850 14.494 1.00 70.62 93 ILE A C 1
ATOM 681 O O . ILE A 1 93 ? 5.794 7.756 15.648 1.00 70.62 93 ILE A O 1
ATOM 685 N N . ARG A 1 94 ? 6.241 9.027 13.854 1.00 67.31 94 ARG A N 1
ATOM 686 C CA . ARG A 1 94 ? 5.736 10.273 14.453 1.00 67.31 94 ARG A CA 1
ATOM 687 C C . ARG A 1 94 ? 4.228 10.239 14.675 1.00 67.31 94 ARG A C 1
ATOM 689 O O . ARG A 1 94 ? 3.777 10.704 15.717 1.00 67.31 94 ARG A O 1
ATOM 696 N N . GLU A 1 95 ? 3.462 9.685 13.739 1.00 57.88 95 GLU A N 1
ATOM 697 C CA . GLU A 1 95 ? 2.007 9.546 13.860 1.00 57.88 95 GLU A CA 1
ATOM 698 C C . GLU A 1 95 ? 1.631 8.580 14.995 1.00 57.88 95 GLU A C 1
ATOM 700 O O . GLU A 1 95 ? 0.704 8.865 15.747 1.00 57.88 95 GLU A O 1
ATOM 705 N N . MET A 1 96 ? 2.399 7.498 15.200 1.00 56.00 96 MET A N 1
ATOM 706 C CA . MET A 1 96 ? 2.215 6.586 16.345 1.00 56.00 96 MET A CA 1
ATOM 707 C C . MET A 1 96 ? 2.423 7.268 17.704 1.00 56.00 96 MET A C 1
ATOM 709 O O . MET A 1 96 ? 1.868 6.826 18.705 1.00 56.00 96 MET A O 1
ATOM 713 N N . SER A 1 97 ? 3.220 8.337 17.746 1.00 63.31 97 SER A N 1
ATOM 714 C CA . SER A 1 97 ? 3.515 9.084 18.974 1.00 63.31 97 SER A CA 1
ATOM 715 C C . SER A 1 97 ? 2.489 10.187 19.270 1.00 63.31 97 SER A C 1
ATOM 717 O O . SER A 1 97 ? 2.592 10.858 20.297 1.00 63.31 97 SER A O 1
ATOM 719 N N . ARG A 1 98 ? 1.510 10.416 18.381 1.00 57.69 98 ARG A N 1
ATOM 720 C CA . ARG A 1 98 ? 0.450 11.411 18.585 1.00 57.69 98 ARG A CA 1
ATOM 721 C C . ARG A 1 98 ? -0.732 10.792 19.339 1.00 57.69 98 ARG A C 1
ATOM 723 O O . ARG A 1 98 ? -1.107 9.656 19.055 1.00 57.69 98 ARG A O 1
ATOM 730 N N . PRO A 1 99 ? -1.353 11.526 20.283 1.00 51.72 99 PRO A N 1
ATOM 731 C CA . PRO A 1 99 ? -2.561 11.056 20.948 1.00 51.72 99 PRO A CA 1
ATOM 732 C C . PRO A 1 99 ? -3.673 10.823 19.912 1.00 51.72 99 PRO A C 1
ATOM 734 O O . PRO A 1 99 ? -3.747 11.569 18.930 1.00 51.72 99 PRO A O 1
ATOM 737 N N . PRO A 1 100 ? -4.537 9.809 20.106 1.00 53.28 100 PRO A N 1
ATOM 738 C CA . PRO A 1 100 ? -5.582 9.468 19.151 1.00 53.28 100 PRO A CA 1
ATOM 739 C C . PRO A 1 100 ? -6.495 10.674 18.942 1.00 53.28 100 PRO A C 1
ATOM 741 O O . PRO A 1 100 ? -7.268 11.065 19.815 1.00 53.28 100 PRO A O 1
ATOM 744 N N . GLN A 1 101 ? -6.381 11.295 17.772 1.00 47.78 101 GLN A N 1
ATOM 745 C CA . GLN A 1 101 ? -7.198 12.441 17.426 1.00 47.78 101 GLN A CA 1
ATOM 746 C C . GLN A 1 101 ? -8.574 11.912 17.018 1.00 47.78 101 GLN A C 1
ATOM 748 O O . GLN A 1 101 ? -8.717 11.245 15.991 1.00 47.78 101 GLN A O 1
ATOM 753 N N . HIS A 1 102 ? -9.593 12.176 17.841 1.00 41.25 102 HIS A N 1
ATOM 754 C CA . HIS A 1 102 ? -10.990 11.911 17.506 1.00 41.25 102 HIS A CA 1
ATOM 755 C C . HIS A 1 102 ? -11.411 12.818 16.342 1.00 41.25 102 HIS A C 1
ATOM 757 O O . HIS A 1 102 ? -12.055 13.845 16.528 1.00 41.25 102 HIS A O 1
ATOM 763 N N . SER A 1 103 ? -11.043 12.443 15.118 1.00 43.56 103 SER A N 1
ATOM 764 C CA . SER A 1 103 ? -11.726 12.951 13.939 1.00 43.56 103 SER A CA 1
ATOM 765 C C . SER A 1 103 ? -12.986 12.111 13.747 1.00 43.56 103 SER A C 1
ATOM 767 O O . SER A 1 103 ? -12.94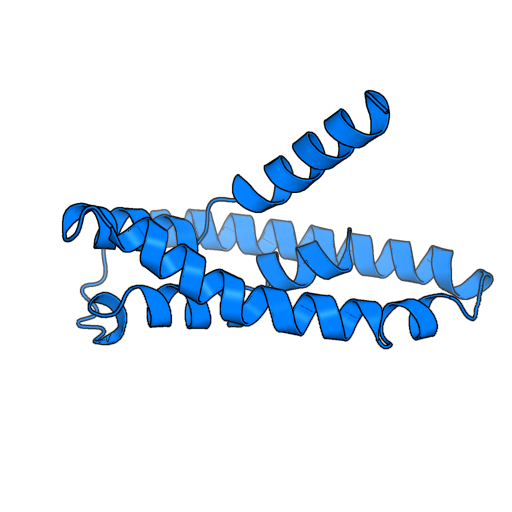4 10.912 13.464 1.00 43.56 103 SER A O 1
ATOM 769 N N . THR A 1 104 ? -14.142 12.739 13.941 1.00 42.44 104 THR A N 1
ATOM 770 C CA . THR A 1 104 ? -15.454 12.281 13.468 1.00 42.44 104 THR A CA 1
ATOM 771 C C . THR A 1 104 ? -15.468 12.332 11.941 1.00 42.44 104 THR A C 1
ATOM 773 O O . THR A 1 104 ? -16.145 13.130 11.304 1.00 42.44 104 THR A O 1
ATOM 776 N N . SER A 1 105 ? -14.639 11.499 11.325 1.00 49.28 105 SER A N 1
ATOM 777 C CA . SER A 1 105 ? -14.509 11.411 9.885 1.00 49.28 105 SER A CA 1
ATOM 778 C C . SER A 1 105 ? -15.540 10.405 9.378 1.00 49.28 105 SER A C 1
ATOM 780 O O . SER A 1 105 ? -15.442 9.211 9.657 1.00 49.28 105 SER A O 1
ATOM 782 N N . VAL A 1 106 ? -16.538 10.889 8.630 1.00 50.34 106 VAL A N 1
ATOM 783 C CA . VAL A 1 106 ? -17.592 10.111 7.933 1.00 50.34 106 VAL A CA 1
ATOM 784 C C . VAL A 1 106 ? -17.019 8.915 7.145 1.00 50.34 106 VAL A C 1
ATOM 786 O O . VAL A 1 106 ? -17.696 7.914 6.906 1.00 50.34 106 VAL A O 1
ATOM 789 N N . TRP A 1 107 ? -15.734 8.986 6.797 1.00 49.53 107 TRP A N 1
ATOM 790 C CA . TRP A 1 107 ? -14.958 7.955 6.124 1.00 49.53 107 TRP A CA 1
ATOM 791 C C . TRP A 1 107 ? -14.755 6.676 6.947 1.00 49.53 107 TRP A C 1
ATOM 793 O O . TRP A 1 107 ? -14.644 5.611 6.348 1.00 49.53 107 TRP A O 1
ATOM 803 N N . LEU A 1 108 ? -14.773 6.731 8.289 1.00 55.56 108 LEU A N 1
ATOM 804 C CA . LEU A 1 108 ? -14.647 5.538 9.147 1.00 55.56 108 LEU A CA 1
ATOM 805 C C . LEU A 1 108 ? -15.861 4.595 9.083 1.00 55.56 108 LEU A C 1
ATOM 807 O O . LEU A 1 108 ? -15.790 3.477 9.593 1.00 55.56 108 LEU A O 1
ATOM 811 N N . SER A 1 109 ? -16.973 5.037 8.496 1.00 62.38 109 SER A N 1
ATOM 812 C CA . SER A 1 109 ? -18.209 4.254 8.408 1.00 62.38 109 SER A CA 1
ATOM 813 C C . SER A 1 109 ? -18.329 3.446 7.112 1.00 62.38 109 SER A C 1
ATOM 815 O O . SER A 1 109 ? -19.197 2.579 7.029 1.00 62.38 109 SER A O 1
ATOM 817 N N . LYS A 1 110 ? -17.496 3.713 6.093 1.00 81.75 110 LYS A N 1
ATOM 818 C CA . LYS A 1 110 ? -17.579 3.070 4.769 1.00 81.75 110 LYS A CA 1
ATOM 819 C C . LYS A 1 110 ? -16.234 2.432 4.381 1.00 81.75 110 LYS A C 1
ATOM 821 O O . LYS A 1 110 ? -15.427 3.092 3.724 1.00 81.75 110 LYS A O 1
ATOM 826 N N . PRO A 1 111 ? -16.018 1.142 4.702 1.00 84.38 111 PRO A N 1
ATOM 827 C CA . PRO A 1 111 ? -14.710 0.502 4.553 1.00 84.38 111 PRO A CA 1
ATOM 828 C C . PRO A 1 111 ? -14.174 0.469 3.111 1.00 84.38 111 PRO A C 1
ATOM 830 O O . PRO A 1 111 ? -12.979 0.651 2.897 1.00 84.38 111 PRO A O 1
ATOM 833 N N . VAL A 1 112 ? -15.044 0.333 2.103 1.00 88.44 112 VAL A N 1
ATOM 834 C CA . VAL A 1 112 ? -14.639 0.383 0.681 1.00 88.44 112 VAL A CA 1
ATOM 835 C C . VAL A 1 112 ? -14.054 1.748 0.305 1.00 88.44 112 VAL A C 1
ATOM 837 O O . VAL A 1 112 ? -12.993 1.827 -0.308 1.00 88.44 112 VAL A O 1
ATOM 840 N N . LEU A 1 113 ? -14.711 2.839 0.709 1.00 85.44 113 LEU A N 1
ATOM 841 C CA . LEU A 1 113 ? -14.218 4.194 0.443 1.00 85.44 113 LEU A CA 1
ATOM 842 C C . LEU A 1 113 ? -12.916 4.463 1.194 1.00 85.44 113 LEU A C 1
ATOM 844 O O . LEU A 1 113 ? -12.020 5.097 0.646 1.00 85.44 113 LEU A O 1
ATOM 848 N N . THR A 1 114 ? -12.78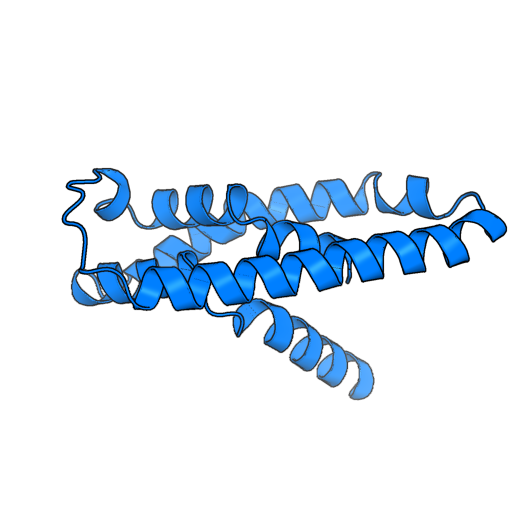7 3.947 2.419 1.00 83.88 114 THR A N 1
ATOM 849 C CA . THR A 1 114 ? -11.529 4.018 3.164 1.00 83.88 114 THR A CA 1
ATOM 850 C C . THR A 1 114 ? -10.391 3.347 2.400 1.00 83.88 114 THR A C 1
ATOM 852 O O . THR A 1 114 ? -9.337 3.955 2.243 1.00 83.88 114 THR A O 1
ATOM 855 N N . GLY A 1 115 ? -10.612 2.136 1.878 1.00 85.12 115 GLY A N 1
ATOM 856 C CA . GLY A 1 115 ? -9.627 1.432 1.058 1.00 85.12 115 GLY A CA 1
ATOM 857 C C . GLY A 1 115 ? -9.233 2.216 -0.190 1.00 85.12 115 GLY A C 1
ATOM 858 O O . GLY A 1 115 ? -8.049 2.403 -0.439 1.00 85.12 115 GLY A O 1
ATOM 859 N N . MET A 1 116 ? -10.203 2.751 -0.930 1.00 87.75 116 MET A N 1
ATOM 860 C CA . MET A 1 116 ? -9.946 3.524 -2.149 1.00 87.75 116 MET A CA 1
ATOM 861 C C . MET A 1 116 ? -9.128 4.793 -1.871 1.00 87.75 116 MET A C 1
ATOM 863 O O . MET A 1 116 ? -8.061 4.985 -2.451 1.00 87.75 116 MET A O 1
ATOM 867 N N . PHE A 1 117 ? -9.589 5.645 -0.953 1.00 82.94 117 PHE A N 1
ATOM 868 C CA . PHE A 1 117 ? -8.930 6.924 -0.682 1.00 82.94 117 PHE A CA 1
ATOM 869 C C . PHE A 1 117 ? -7.537 6.739 -0.107 1.00 82.94 117 PHE A C 1
ATOM 871 O O . PHE A 1 117 ? -6.596 7.345 -0.610 1.00 82.94 117 PHE A O 1
ATOM 878 N N . LEU A 1 118 ? -7.394 5.874 0.901 1.00 83.81 118 LEU A N 1
ATOM 879 C CA . LEU A 1 118 ? -6.094 5.644 1.519 1.00 83.81 118 LEU A CA 1
ATOM 880 C C . LEU A 1 118 ? -5.099 5.036 0.537 1.00 83.81 118 LEU A C 1
ATOM 882 O O . LEU A 1 118 ? -3.919 5.308 0.668 1.00 83.81 118 LEU A O 1
ATOM 886 N N . SER A 1 119 ? -5.543 4.253 -0.444 1.00 84.88 119 SER A N 1
ATOM 887 C CA . SER A 1 119 ? -4.645 3.686 -1.458 1.00 84.88 119 SER A CA 1
ATOM 888 C C . SER A 1 119 ? -4.228 4.728 -2.488 1.00 84.88 119 SER A C 1
ATOM 890 O O . SER A 1 119 ? -3.046 4.841 -2.794 1.00 84.88 119 SER A O 1
ATOM 892 N N . ALA A 1 120 ? -5.173 5.542 -2.967 1.00 82.94 120 ALA A N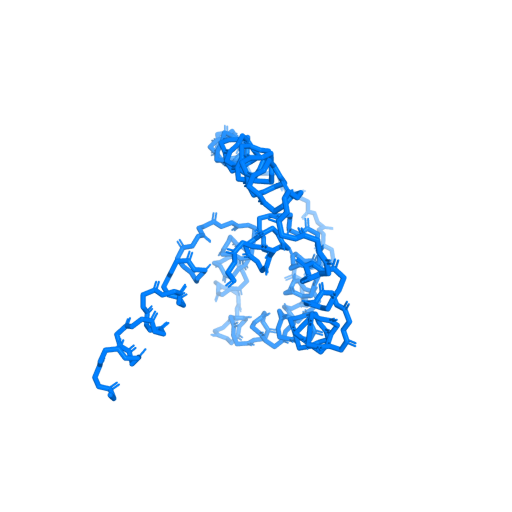 1
ATOM 893 C CA . ALA A 1 120 ? -4.894 6.612 -3.922 1.00 82.94 120 ALA A CA 1
ATOM 894 C C . ALA A 1 120 ? -4.006 7.717 -3.327 1.00 82.94 120 ALA A C 1
ATOM 896 O O . ALA A 1 120 ? -3.154 8.268 -4.018 1.00 82.94 120 ALA A O 1
ATOM 897 N N . SER A 1 121 ? -4.180 8.032 -2.041 1.00 76.44 121 SER A N 1
ATOM 898 C CA . SER A 1 121 ? -3.387 9.044 -1.342 1.00 76.44 121 SER A CA 1
ATOM 899 C C . SER A 1 121 ? -2.121 8.488 -0.691 1.00 76.44 121 SER A C 1
ATOM 901 O O . SER A 1 121 ? -1.435 9.244 -0.007 1.00 76.44 121 SER A O 1
ATOM 903 N N . ASN A 1 122 ? -1.827 7.188 -0.822 1.00 77.62 122 ASN A N 1
ATOM 904 C CA . ASN A 1 122 ? -0.643 6.581 -0.222 1.00 77.62 122 ASN A CA 1
ATOM 905 C C . ASN A 1 122 ? 0.524 6.593 -1.216 1.00 77.62 122 ASN A C 1
ATOM 907 O O . ASN A 1 122 ? 0.582 5.763 -2.126 1.00 77.62 122 ASN A O 1
ATOM 911 N N . PRO A 1 123 ? 1.508 7.480 -1.022 1.00 73.62 123 PRO A N 1
ATOM 912 C CA . PRO A 1 123 ? 2.607 7.591 -1.958 1.00 73.62 123 PRO A CA 1
ATOM 913 C C . PRO A 1 123 ? 3.597 6.419 -1.840 1.00 73.62 123 PRO A C 1
ATOM 915 O O . PRO A 1 123 ? 4.284 6.135 -2.814 1.00 73.62 123 PRO A O 1
ATOM 918 N N . TYR A 1 124 ? 3.632 5.687 -0.711 1.00 73.00 124 TYR A N 1
ATOM 919 C CA . TYR A 1 124 ? 4.368 4.416 -0.614 1.00 73.00 124 TYR A CA 1
ATOM 920 C C . TYR A 1 124 ? 3.846 3.418 -1.648 1.00 73.00 124 TYR A C 1
ATOM 922 O O . TYR A 1 124 ? 4.624 2.828 -2.385 1.00 73.00 124 TYR A O 1
ATOM 930 N N . PHE A 1 125 ? 2.521 3.252 -1.711 1.00 81.81 125 PHE A N 1
ATOM 931 C CA . PHE A 1 125 ? 1.869 2.295 -2.604 1.00 81.81 125 PHE A CA 1
ATOM 932 C C . PHE A 1 125 ? 2.134 2.628 -4.077 1.00 81.81 125 PHE A C 1
ATOM 934 O O . PHE A 1 125 ? 2.501 1.750 -4.854 1.00 81.81 125 PHE A O 1
ATOM 941 N N . LEU A 1 126 ? 2.015 3.906 -4.447 1.00 80.50 126 LEU A N 1
ATOM 942 C CA . LEU A 1 126 ? 2.277 4.360 -5.814 1.00 80.50 126 LEU A CA 1
ATOM 943 C C . LEU A 1 126 ? 3.749 4.192 -6.212 1.00 80.50 126 LEU A C 1
ATOM 945 O O . LEU A 1 126 ? 4.041 3.755 -7.322 1.00 80.50 126 LEU A O 1
ATOM 949 N N . LEU A 1 127 ? 4.680 4.518 -5.312 1.00 74.00 127 LEU A N 1
ATOM 950 C CA . LEU A 1 127 ? 6.110 4.369 -5.582 1.00 74.00 127 LEU A CA 1
ATOM 951 C C . LEU A 1 127 ? 6.559 2.913 -5.593 1.00 74.00 127 LEU A C 1
ATOM 953 O O . LEU A 1 127 ? 7.430 2.577 -6.385 1.00 74.00 127 LEU A O 1
ATOM 957 N N . TRP A 1 128 ? 5.957 2.047 -4.775 1.00 80.25 128 TRP A N 1
ATOM 958 C CA . TRP A 1 128 ? 6.231 0.613 -4.808 1.00 80.25 128 TRP A CA 1
ATOM 959 C C . TRP A 1 128 ? 5.999 0.066 -6.220 1.00 80.25 128 TRP A C 1
ATOM 961 O O . TRP A 1 128 ? 6.935 -0.468 -6.811 1.00 80.25 128 TRP A O 1
ATOM 971 N N . TRP A 1 129 ? 4.835 0.351 -6.816 1.00 80.12 129 TRP A N 1
ATOM 972 C CA . TRP A 1 129 ? 4.510 0.012 -8.210 1.00 80.12 129 TRP A CA 1
ATOM 973 C C . TRP A 1 129 ? 5.464 0.610 -9.254 1.00 80.12 129 TRP A C 1
ATOM 975 O O . TRP A 1 129 ? 5.610 0.047 -10.332 1.00 80.12 129 TRP A O 1
ATOM 985 N N . ALA A 1 130 ? 6.112 1.739 -8.960 1.00 71.62 130 ALA A N 1
ATOM 986 C CA . ALA A 1 130 ? 7.109 2.336 -9.849 1.00 71.62 130 ALA A CA 1
ATOM 987 C C . ALA A 1 130 ? 8.488 1.648 -9.768 1.00 71.62 130 ALA A C 1
ATOM 989 O O . ALA A 1 130 ? 9.330 1.867 -10.638 1.00 71.62 130 ALA A O 1
ATOM 990 N N . THR A 1 131 ? 8.738 0.861 -8.716 1.00 70.69 131 THR A N 1
ATOM 991 C CA . THR A 1 131 ? 10.031 0.200 -8.456 1.00 70.69 131 THR A CA 1
ATOM 992 C C . THR A 1 131 ? 10.067 -1.292 -8.781 1.00 70.69 131 THR A C 1
ATOM 994 O O . THR A 1 131 ? 11.164 -1.818 -8.981 1.00 70.69 131 THR A O 1
ATOM 997 N N . ILE A 1 132 ? 8.910 -1.960 -8.818 1.00 70.75 132 ILE A N 1
ATOM 998 C CA . ILE A 1 132 ? 8.765 -3.374 -9.211 1.00 70.75 132 ILE A CA 1
ATOM 999 C C . ILE A 1 132 ? 8.556 -3.525 -10.719 1.00 70.75 132 ILE A C 1
ATOM 1001 O O . ILE A 1 132 ? 9.088 -4.517 -11.267 1.00 70.75 132 ILE A O 1
#

Secondary structure (DSSP, 8-state):
-HHHHHHHHHHHHHHHT--SHHHHHHHHHHTT-TTHHHHHHHHHHHHHHHHHHHIIIIIHHHTSS-TTHHHHHHHHHHHHHHHHHHHHHHHHHHHHTS-------GGGG-HHHHHHHHHHT-HHHHHHHHH-

pLDDT: mean 73.04, std 14.79, range [41.25, 93.75]

Sequence (132 aa):
MLSFMMQTVLISLSGVMSPGAVTAATLVQGGKNRWAGAWIAIGHGIVEIPLIFLLILGLGTLLKTHPDAITVGKIIIGFIGGLFLIYLGIMTIREMSRPPQHSTSVWLSKPVLTGMFLSASNPYFLLWWATI

Foldseek 3Di:
DVVVVVVVVVLVCVQVVDDDQLNVLCVLLCVVPVCLNVLLVLLQVVQVVVVVVVCVPPVVPVQPDDPVVNVVVLVVLVVVLVVVVVVRVVVVVVVVVDDPDPDPDPLSVRSSNSSNVCNVPPVNNVSSVVND

Radius of gyration: 17.31 Å; chains: 1; bounding box: 40×36×46 Å